Protein AF-A0A5C5YIP4-F1 (afdb_monomer)

Solvent-accessible surface area (backbone atoms only — not comparable to full-atom values): 9185 Å² total; per-residue (Å²): 109,67,55,58,52,19,51,52,48,29,53,49,26,49,49,31,40,57,66,65,59,64,58,68,71,72,54,44,61,70,46,69,78,48,101,65,79,45,62,61,22,69,60,43,25,52,54,48,31,50,53,50,44,53,50,25,54,51,41,35,51,33,19,54,36,33,58,74,62,45,88,58,23,66,59,51,46,52,52,50,51,52,49,53,53,51,50,62,63,49,54,65,60,50,52,74,41,78,83,42,32,75,8,41,55,61,23,47,56,65,49,40,46,43,54,52,53,49,48,68,71,36,49,79,65,44,48,63,52,49,36,51,74,72,56,68,58,71,83,67,73,72,80,83,77,80,74,74,84,83,82,79,82,85,86,86,88,78,89,135

Mean predicted aligned error: 12.21 Å

Foldseek 3Di:
DLLVLLVLLQVLLVVLLVLLPDDVVVVVVVQVVDDDNQPCLVVLLVVLLVVSNVLSVQSNVLSVCSNVVPPCSLVSNLVSVVVLVVVLVVLVVCCVPVNCVVNSVVSCCRSCVSVVVVCVVCVVVCVVVVCVVVVVPVPPDDPPPPPDDPPDDDDDDDDD

pLDDT: mean 73.98, std 13.72, range [46.94, 95.69]

Organism: NCBI:txid2527987

Secondary structure (DSSP, 8-state):
-HHHHHHHHHHHHHHHHHHH-S-HHHHHHHHTTSSS--TTHHHHHHHHHHHHHHHHHHHHHHHHHHHTT-TTHHHHHHHHHHHHHHHHHHGGGGGGSTTTHHHHHHHHHHHTHHHHHHHHHHHHHHHHHHHHHTTTTGGG--------------------

Radius of gyration: 25.97 Å; Cα contacts (8 Å, |Δi|>4): 113; chains: 1; bounding box: 77×33×89 Å

Structure (mmCIF, N/CA/C/O backbone):
data_AF-A0A5C5YIP4-F1
#
_entry.id   AF-A0A5C5YIP4-F1
#
loop_
_atom_site.group_PDB
_atom_site.id
_atom_site.type_symbol
_atom_site.label_atom_id
_atom_site.label_alt_id
_atom_site.label_comp_id
_atom_site.label_asym_id
_atom_site.label_entity_id
_atom_site.label_seq_id
_atom_site.pdbx_PDB_ins_code
_atom_site.Cartn_x
_atom_site.Cartn_y
_atom_site.Cartn_z
_atom_site.occupancy
_atom_site.B_iso_or_equiv
_atom_site.auth_seq_id
_atom_site.auth_comp_id
_atom_site.auth_asym_id
_atom_site.auth_atom_id
_atom_site.pdbx_PDB_model_num
ATOM 1 N N . MET A 1 1 ? -10.112 -2.378 20.088 1.00 71.94 1 MET A N 1
ATOM 2 C CA . MET A 1 1 ? -9.720 -3.055 18.829 1.00 71.94 1 MET A CA 1
ATOM 3 C C . MET A 1 1 ? -9.708 -2.117 17.615 1.00 71.94 1 MET A C 1
ATOM 5 O O . MET A 1 1 ? -8.643 -1.934 17.049 1.00 71.94 1 MET A O 1
ATOM 9 N N . ALA A 1 2 ? -10.817 -1.455 17.246 1.00 75.50 2 ALA A N 1
ATOM 10 C CA . ALA A 1 2 ? -10.880 -0.593 16.046 1.00 75.50 2 ALA A CA 1
ATOM 11 C C . ALA A 1 2 ? -9.838 0.547 16.003 1.00 75.50 2 ALA A C 1
ATOM 13 O O . ALA A 1 2 ? -9.248 0.803 14.959 1.00 75.50 2 ALA A O 1
ATOM 14 N N . ARG A 1 3 ? -9.559 1.189 17.147 1.00 81.44 3 ARG A N 1
ATOM 15 C CA . ARG A 1 3 ? -8.519 2.229 17.254 1.00 81.44 3 ARG A CA 1
ATOM 16 C C . ARG A 1 3 ? -7.107 1.686 17.009 1.00 81.44 3 ARG A C 1
ATOM 18 O O . ARG A 1 3 ? -6.331 2.337 16.328 1.00 81.44 3 ARG A O 1
ATOM 25 N N . CYS A 1 4 ? -6.794 0.487 17.508 1.00 82.06 4 CYS A N 1
ATOM 26 C CA . CYS A 1 4 ? -5.504 -0.164 17.257 1.00 82.06 4 CYS A CA 1
ATOM 27 C C . CYS A 1 4 ? -5.328 -0.450 15.764 1.00 82.06 4 CYS A C 1
ATOM 29 O O . CYS A 1 4 ? -4.293 -0.120 15.205 1.00 82.06 4 CYS A O 1
ATOM 31 N N . ILE A 1 5 ? -6.375 -0.973 15.113 1.00 82.25 5 ILE A N 1
ATOM 32 C CA . ILE A 1 5 ? -6.376 -1.220 13.666 1.00 82.25 5 ILE A CA 1
ATOM 33 C C . ILE A 1 5 ? -6.124 0.089 12.910 1.00 82.25 5 ILE A C 1
ATOM 35 O O . ILE A 1 5 ? -5.220 0.133 12.087 1.00 82.25 5 ILE A O 1
ATOM 39 N N . ALA A 1 6 ? -6.857 1.161 13.232 1.00 84.38 6 ALA A N 1
ATOM 40 C CA . ALA A 1 6 ? -6.678 2.471 12.603 1.00 84.38 6 ALA A CA 1
ATOM 41 C C . ALA A 1 6 ? -5.241 3.005 12.736 1.00 84.38 6 ALA A C 1
ATOM 43 O O . ALA A 1 6 ? -4.680 3.492 11.761 1.00 84.38 6 ALA A O 1
ATOM 44 N N . VAL A 1 7 ? -4.637 2.887 13.923 1.00 88.25 7 VAL A N 1
ATOM 45 C CA . VAL A 1 7 ? -3.251 3.316 14.165 1.00 88.25 7 VAL A CA 1
ATOM 46 C C . VAL A 1 7 ? -2.267 2.479 13.353 1.00 88.25 7 VAL A C 1
ATOM 48 O O . VAL A 1 7 ? -1.395 3.048 12.705 1.00 88.25 7 VAL A O 1
ATOM 51 N N . CYS A 1 8 ? -2.423 1.153 13.333 1.00 86.31 8 CYS A N 1
ATOM 52 C CA . CYS A 1 8 ? -1.584 0.285 12.515 1.00 86.31 8 CYS A CA 1
ATOM 53 C C . CYS A 1 8 ? -1.684 0.683 11.035 1.00 86.31 8 CYS A C 1
ATOM 55 O O . CYS A 1 8 ? -0.659 0.976 10.424 1.00 86.31 8 CYS A O 1
ATOM 57 N N . VAL A 1 9 ? -2.902 0.760 10.479 1.00 86.81 9 VAL A N 1
ATOM 58 C CA . VAL A 1 9 ? -3.120 1.116 9.064 1.00 86.81 9 VAL A CA 1
ATOM 59 C C . VAL A 1 9 ? -2.472 2.463 8.741 1.00 86.81 9 VAL A C 1
ATOM 61 O O . VAL A 1 9 ? -1.776 2.583 7.738 1.00 86.81 9 VAL A O 1
ATOM 64 N N . PHE A 1 10 ? -2.661 3.461 9.608 1.00 90.44 10 PHE A N 1
ATOM 65 C CA . PHE A 1 10 ? -2.090 4.792 9.433 1.00 90.44 10 PHE A CA 1
ATOM 66 C C . PHE A 1 10 ? -0.560 4.763 9.399 1.00 90.44 10 PHE A C 1
ATOM 68 O O . PHE A 1 10 ? 0.040 5.337 8.494 1.00 90.44 10 PHE A O 1
ATOM 75 N N . ILE A 1 11 ? 0.072 4.089 10.367 1.00 90.19 11 ILE A N 1
ATOM 76 C CA . ILE A 1 11 ? 1.535 4.001 10.456 1.00 90.19 11 ILE A CA 1
ATOM 77 C C . ILE A 1 11 ? 2.094 3.337 9.200 1.00 90.19 11 ILE A C 1
ATOM 79 O O . ILE A 1 11 ? 3.041 3.839 8.602 1.00 90.19 11 ILE A O 1
ATOM 83 N N . THR A 1 12 ? 1.496 2.235 8.763 1.00 86.31 12 THR A N 1
ATOM 84 C CA . THR A 1 12 ? 2.030 1.468 7.638 1.00 86.31 12 THR A CA 1
ATOM 85 C C . THR A 1 12 ? 1.785 2.137 6.298 1.00 86.31 12 THR A C 1
ATOM 87 O O . THR A 1 12 ? 2.711 2.195 5.495 1.00 86.31 12 THR A O 1
ATOM 90 N N . ALA A 1 13 ? 0.612 2.736 6.086 1.00 87.31 13 ALA A N 1
ATOM 91 C CA . ALA A 1 13 ? 0.383 3.580 4.918 1.00 87.31 13 ALA A CA 1
ATOM 92 C C . ALA A 1 13 ? 1.327 4.797 4.917 1.00 87.31 13 ALA A C 1
ATOM 94 O O . ALA A 1 13 ? 1.828 5.187 3.866 1.00 87.31 13 ALA A O 1
ATOM 95 N N . GLY A 1 14 ? 1.640 5.357 6.092 1.00 88.19 14 GLY A N 1
ATOM 96 C CA . GLY A 1 14 ? 2.650 6.406 6.247 1.00 88.19 14 GLY A CA 1
ATOM 97 C C . GLY A 1 14 ? 4.053 5.951 5.834 1.00 88.19 14 GLY A C 1
ATOM 98 O O . GLY A 1 14 ? 4.728 6.656 5.088 1.00 88.19 14 GLY A O 1
ATOM 99 N N . PHE A 1 15 ? 4.476 4.752 6.247 1.00 86.88 15 PHE A N 1
ATOM 100 C CA . PHE A 1 15 ? 5.736 4.155 5.793 1.00 86.88 15 PHE A CA 1
ATOM 101 C C . PHE A 1 15 ? 5.739 3.875 4.286 1.00 86.88 15 PHE A C 1
ATOM 103 O O . PHE A 1 15 ? 6.729 4.172 3.624 1.00 86.88 15 PHE A O 1
ATOM 110 N N . GLY A 1 16 ? 4.642 3.354 3.731 1.00 84.62 16 GLY A N 1
ATOM 111 C CA . GLY A 1 16 ? 4.497 3.115 2.293 1.00 84.62 16 GLY A CA 1
ATOM 112 C C . GLY A 1 16 ? 4.582 4.404 1.469 1.00 84.62 16 GLY A C 1
ATOM 113 O O . GLY A 1 16 ? 5.249 4.434 0.429 1.00 84.62 16 GLY A O 1
ATOM 114 N N . LEU A 1 17 ? 3.976 5.485 1.972 1.00 87.12 17 LEU A N 1
ATOM 115 C CA . LEU A 1 17 ? 4.058 6.820 1.387 1.00 87.12 17 LEU A CA 1
ATOM 116 C C . LEU A 1 17 ? 5.492 7.356 1.437 1.00 87.12 17 LEU A C 1
ATOM 118 O O . LEU A 1 17 ? 6.000 7.817 0.421 1.00 87.12 17 LEU A O 1
ATOM 122 N N . PHE A 1 18 ? 6.162 7.245 2.588 1.00 86.06 18 PHE A N 1
ATOM 123 C CA . PHE A 1 18 ? 7.555 7.666 2.741 1.00 86.06 18 PHE A CA 1
ATOM 124 C C . PHE A 1 18 ? 8.502 6.876 1.829 1.00 86.06 18 PHE A C 1
ATOM 126 O O . PHE A 1 18 ? 9.407 7.448 1.233 1.00 86.06 18 PHE A O 1
ATOM 133 N N . TYR A 1 19 ? 8.254 5.576 1.666 1.00 83.19 19 TYR A N 1
ATOM 134 C CA . TYR A 1 19 ? 9.009 4.706 0.768 1.00 83.19 19 TYR A CA 1
ATOM 135 C C . TYR A 1 19 ? 8.847 5.082 -0.714 1.00 83.19 19 TYR A C 1
ATOM 137 O O . TYR A 1 19 ? 9.778 4.892 -1.487 1.00 83.19 19 TYR A O 1
ATOM 145 N N . ASN A 1 20 ? 7.698 5.640 -1.108 1.00 82.00 20 ASN A N 1
ATOM 146 C CA . ASN A 1 20 ? 7.442 6.122 -2.474 1.00 82.00 20 ASN A CA 1
ATOM 147 C C . ASN A 1 20 ? 7.771 7.616 -2.676 1.00 82.00 20 ASN A C 1
ATOM 149 O O . ASN A 1 20 ? 7.683 8.113 -3.796 1.00 82.00 20 ASN A O 1
ATOM 153 N N . LEU A 1 21 ? 8.165 8.326 -1.614 1.00 76.00 21 LEU A N 1
ATOM 154 C CA . LEU A 1 21 ? 8.628 9.714 -1.654 1.00 76.00 21 LEU A CA 1
ATOM 155 C C . LEU A 1 21 ? 10.074 9.962 -2.153 1.00 76.00 21 LEU A C 1
ATOM 157 O O . LEU A 1 21 ? 10.357 11.138 -2.406 1.00 76.00 21 LEU A O 1
ATOM 161 N N . PRO A 1 22 ? 11.010 8.983 -2.255 1.00 66.62 22 PRO A N 1
ATOM 162 C CA . PRO A 1 22 ? 12.385 9.270 -2.650 1.00 66.62 22 PRO A CA 1
ATOM 163 C C . PRO A 1 22 ? 12.447 10.034 -3.973 1.00 66.62 22 PRO A C 1
ATOM 165 O O . PRO A 1 22 ? 11.707 9.703 -4.906 1.00 66.62 22 PRO A O 1
ATOM 168 N N . PRO A 1 23 ? 13.330 11.045 -4.074 1.00 62.62 23 PRO A N 1
ATOM 169 C CA . PRO A 1 23 ? 13.448 11.820 -5.290 1.00 62.62 23 PRO A CA 1
ATOM 170 C C . PRO A 1 23 ? 13.885 10.906 -6.438 1.00 62.62 23 PRO A C 1
ATOM 172 O O . PRO A 1 23 ? 14.692 9.993 -6.230 1.00 62.62 23 PRO A O 1
ATOM 175 N N . PRO A 1 24 ? 13.377 11.149 -7.656 1.00 57.50 24 PRO A N 1
ATOM 176 C CA . PRO A 1 24 ? 13.656 10.304 -8.811 1.00 57.50 24 PRO A CA 1
ATOM 177 C C . PRO A 1 24 ? 15.159 10.120 -9.052 1.00 57.50 24 PRO A C 1
ATOM 179 O O . PRO A 1 24 ? 15.581 9.030 -9.419 1.00 57.50 24 PRO A O 1
ATOM 182 N N . ASP A 1 25 ? 15.976 11.120 -8.720 1.00 58.81 25 ASP A N 1
ATOM 183 C CA . ASP A 1 25 ? 17.439 11.089 -8.839 1.00 58.81 25 ASP A CA 1
ATOM 184 C C . ASP A 1 25 ? 18.108 9.992 -7.988 1.00 58.81 25 ASP A C 1
ATOM 186 O O . ASP A 1 25 ? 19.130 9.433 -8.375 1.00 58.81 25 ASP A O 1
ATOM 190 N N . SER A 1 26 ? 17.509 9.620 -6.851 1.00 61.28 26 SER A N 1
ATOM 191 C CA . SER A 1 26 ? 18.013 8.544 -5.975 1.00 61.28 26 SER A CA 1
ATOM 192 C C . SER A 1 26 ? 17.743 7.144 -6.525 1.00 61.28 26 SER A C 1
ATOM 194 O O . SER A 1 26 ? 18.397 6.186 -6.130 1.00 61.28 26 SER A O 1
ATOM 196 N N . LEU A 1 27 ? 16.752 7.020 -7.406 1.00 58.12 27 LEU A N 1
ATOM 197 C CA . LEU A 1 27 ? 16.389 5.768 -8.070 1.00 58.12 27 LEU A CA 1
ATOM 198 C C . LEU A 1 27 ? 17.057 5.655 -9.437 1.00 58.12 27 LEU A C 1
ATOM 200 O O . LEU A 1 27 ? 17.331 4.551 -9.904 1.00 58.12 27 LEU A O 1
ATOM 204 N N . LEU A 1 28 ? 17.377 6.798 -10.045 1.00 55.75 28 LEU A N 1
ATOM 205 C CA . LEU A 1 28 ? 18.196 6.873 -11.244 1.00 55.75 28 LEU A CA 1
ATOM 206 C C . LEU A 1 28 ? 19.608 6.352 -10.994 1.00 55.75 28 LEU A C 1
ATOM 208 O O . LEU A 1 28 ? 20.085 5.583 -11.811 1.00 55.75 28 LEU A O 1
ATOM 212 N N . SER A 1 29 ? 20.223 6.614 -9.839 1.00 55.09 29 SER A N 1
ATOM 213 C CA . SER A 1 29 ? 21.538 6.036 -9.508 1.00 55.09 29 SER A CA 1
ATOM 214 C C . SER A 1 29 ? 21.529 4.506 -9.340 1.00 55.09 29 SER A C 1
ATOM 216 O O . SER A 1 29 ? 22.549 3.856 -9.562 1.00 55.09 29 SER A O 1
ATOM 218 N N . VAL A 1 30 ? 20.379 3.912 -8.993 1.00 55.72 30 VAL A N 1
ATOM 219 C CA . VAL A 1 30 ? 20.182 2.448 -8.947 1.00 55.72 30 VAL A CA 1
ATOM 220 C C . VAL A 1 30 ? 20.037 1.863 -10.360 1.00 55.72 30 VAL A C 1
ATOM 222 O O . VAL A 1 30 ? 20.420 0.718 -10.588 1.00 55.72 30 VAL A O 1
ATOM 225 N N . SER A 1 31 ? 19.525 2.650 -11.312 1.00 52.28 31 SER A N 1
ATOM 226 C CA . SER A 1 31 ? 19.379 2.277 -12.729 1.00 52.28 31 SER A CA 1
ATOM 227 C C . SER A 1 31 ? 20.662 2.529 -13.541 1.00 52.28 31 SER A C 1
ATOM 229 O O . SER A 1 31 ? 21.053 1.701 -14.359 1.00 52.28 31 SER A O 1
ATOM 231 N N . GLU A 1 32 ? 21.385 3.617 -13.251 1.00 51.44 32 GLU A N 1
ATOM 232 C CA . GLU A 1 32 ? 22.606 4.058 -13.950 1.00 51.44 32 GLU A CA 1
ATOM 233 C C . GLU A 1 32 ? 23.822 3.137 -13.735 1.00 51.44 32 GLU A C 1
ATOM 235 O O . GLU A 1 32 ? 24.823 3.254 -14.440 1.00 51.44 32 GLU A O 1
ATOM 240 N 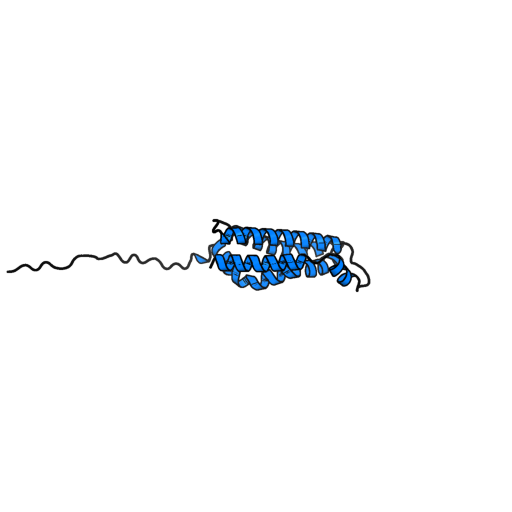N . GLY A 1 33 ? 23.745 2.182 -12.803 1.00 49.41 33 GLY A N 1
ATOM 241 C CA . GLY A 1 33 ? 24.761 1.139 -12.626 1.00 49.41 33 GLY A CA 1
ATOM 242 C C . GLY A 1 33 ? 24.686 -0.014 -13.640 1.00 49.41 33 GLY A C 1
ATOM 243 O O . GLY A 1 33 ? 25.556 -0.886 -13.616 1.00 49.41 33 GLY A O 1
ATOM 244 N N . GLY A 1 34 ? 23.663 -0.058 -14.507 1.00 52.25 34 GLY A N 1
ATOM 245 C CA . GLY A 1 34 ? 23.447 -1.118 -15.500 1.00 52.25 34 GLY A CA 1
ATOM 246 C C . GLY A 1 34 ? 23.508 -0.613 -16.954 1.00 52.25 34 GLY A C 1
ATOM 247 O O . GLY A 1 34 ? 23.155 0.533 -17.211 1.00 52.25 34 GLY A O 1
ATOM 248 N N . PRO A 1 35 ? 23.917 -1.435 -17.945 1.00 47.03 35 PRO A N 1
ATOM 249 C CA . PRO A 1 35 ? 24.303 -0.936 -19.273 1.00 47.03 35 PRO A CA 1
ATOM 250 C C . PRO A 1 35 ? 23.180 -0.344 -20.145 1.00 47.03 35 PRO A C 1
ATOM 252 O O . PRO A 1 35 ? 23.486 0.200 -21.202 1.00 47.03 35 PRO A O 1
ATOM 255 N N . ILE A 1 36 ? 21.900 -0.486 -19.787 1.00 55.88 36 ILE A N 1
ATOM 256 C CA . ILE A 1 36 ? 20.754 -0.059 -20.606 1.00 55.88 36 ILE A CA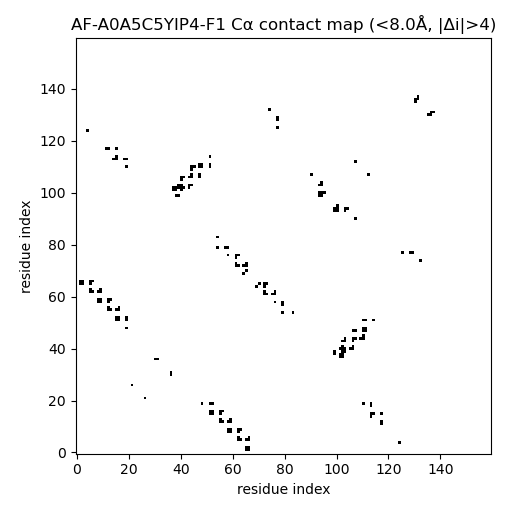 1
ATOM 257 C C . ILE A 1 36 ? 19.576 0.230 -19.662 1.00 55.88 36 ILE A C 1
ATOM 259 O O . ILE A 1 36 ? 19.027 -0.709 -19.087 1.00 55.88 36 ILE A O 1
ATOM 263 N N . ASP A 1 37 ? 19.165 1.495 -19.513 1.00 60.03 37 ASP A N 1
ATOM 264 C CA . ASP A 1 37 ? 17.866 1.846 -18.913 1.00 60.03 37 ASP A CA 1
ATOM 265 C C . ASP A 1 37 ? 16.770 1.118 -19.725 1.00 60.03 37 ASP A C 1
ATOM 267 O O . ASP A 1 37 ? 16.622 1.404 -20.921 1.00 60.03 37 ASP A O 1
ATOM 271 N N . PRO A 1 38 ? 16.009 0.168 -19.146 1.00 66.19 38 PRO A N 1
ATOM 272 C CA . PRO A 1 38 ? 15.033 -0.577 -19.920 1.00 66.19 38 PRO A CA 1
ATOM 273 C C . PRO A 1 38 ? 13.957 0.376 -20.461 1.00 66.19 38 PRO A C 1
ATOM 275 O O . PRO A 1 38 ? 13.487 1.265 -19.733 1.00 66.19 38 PRO A O 1
ATOM 278 N N . PRO A 1 39 ? 13.523 0.207 -21.723 1.00 68.06 39 PRO A N 1
ATOM 279 C CA . PRO A 1 39 ? 12.489 1.052 -22.299 1.00 68.06 39 PRO A CA 1
ATOM 280 C C . PRO A 1 39 ? 11.235 1.017 -21.412 1.00 68.06 39 PRO A C 1
ATOM 282 O O . PRO A 1 39 ? 10.835 -0.028 -20.900 1.00 68.06 39 PRO A O 1
ATOM 285 N N . TYR A 1 40 ? 10.625 2.187 -21.207 1.00 73.12 40 TYR A N 1
ATOM 286 C CA . TYR A 1 40 ? 9.427 2.394 -20.377 1.00 73.12 40 TYR A CA 1
ATOM 287 C C . TYR A 1 40 ? 9.584 2.194 -18.859 1.00 73.12 40 TYR A C 1
ATOM 289 O O . TYR A 1 40 ? 8.597 2.384 -18.147 1.00 73.12 40 TYR A O 1
ATOM 297 N N . PHE A 1 41 ? 10.783 1.910 -18.331 1.00 79.19 41 PHE A N 1
ATOM 298 C CA . PHE A 1 41 ? 11.006 1.745 -16.885 1.00 79.19 41 PHE A CA 1
ATOM 299 C C . PHE A 1 41 ? 10.504 2.942 -16.066 1.00 79.19 41 PHE A C 1
ATOM 301 O O . PHE A 1 41 ? 9.684 2.774 -15.167 1.00 79.19 41 PHE A O 1
ATOM 308 N N . ARG A 1 42 ? 10.928 4.166 -16.415 1.00 77.38 42 ARG A N 1
ATOM 309 C CA . ARG A 1 42 ? 10.543 5.386 -15.678 1.00 77.38 42 ARG A CA 1
ATOM 310 C C . ARG A 1 42 ? 9.033 5.602 -15.684 1.00 77.38 42 ARG A C 1
ATOM 312 O O . ARG A 1 42 ? 8.447 5.903 -14.651 1.00 77.38 42 ARG A O 1
ATOM 319 N N . PHE A 1 43 ? 8.402 5.426 -16.844 1.00 81.56 43 PHE A N 1
ATOM 320 C CA . PHE A 1 43 ? 6.956 5.578 -16.977 1.00 81.56 43 PHE A CA 1
ATOM 321 C C . PHE A 1 43 ? 6.205 4.546 -16.128 1.00 81.56 43 PHE A C 1
ATOM 323 O O . PHE A 1 43 ? 5.316 4.919 -15.366 1.00 81.56 43 PHE A O 1
ATOM 330 N N . ALA A 1 44 ? 6.596 3.270 -16.210 1.00 82.62 44 ALA A N 1
ATOM 331 C CA . ALA A 1 44 ? 6.007 2.202 -15.409 1.00 82.62 44 ALA A CA 1
ATOM 332 C C . ALA A 1 44 ? 6.200 2.455 -13.907 1.00 82.62 44 ALA A C 1
ATOM 334 O O . ALA A 1 44 ? 5.243 2.337 -13.147 1.00 82.62 44 ALA A O 1
ATOM 335 N N . TYR A 1 45 ? 7.399 2.875 -13.494 1.00 83.50 45 TYR A N 1
ATOM 336 C CA . TYR A 1 45 ? 7.702 3.224 -12.110 1.00 83.50 45 TYR A CA 1
ATOM 337 C C . TYR A 1 45 ? 6.797 4.349 -11.596 1.00 83.50 45 TYR A C 1
ATOM 339 O O . TYR A 1 45 ? 6.116 4.162 -10.592 1.00 83.50 45 TYR A O 1
ATOM 347 N N . PHE A 1 46 ? 6.728 5.490 -12.292 1.00 83.12 46 PHE A N 1
ATOM 348 C CA . PHE A 1 46 ? 5.903 6.619 -11.850 1.00 83.12 46 PHE A CA 1
ATOM 349 C C . PHE A 1 46 ? 4.414 6.292 -11.843 1.00 83.12 46 PHE A C 1
ATOM 351 O O . PHE A 1 46 ? 3.704 6.722 -10.937 1.00 83.12 46 PHE A O 1
ATOM 358 N N . LEU A 1 47 ? 3.938 5.524 -12.825 1.00 86.25 47 LEU A N 1
ATOM 359 C CA . LEU A 1 47 ? 2.544 5.100 -12.876 1.00 86.25 47 LEU A CA 1
ATOM 360 C C . LEU A 1 47 ? 2.199 4.208 -11.677 1.00 86.25 47 LEU A C 1
ATOM 362 O O . LEU A 1 47 ? 1.203 4.451 -10.999 1.00 86.25 47 LEU A O 1
ATOM 366 N N . MET A 1 48 ? 3.038 3.210 -11.388 1.00 87.69 48 MET A N 1
ATOM 367 C CA . MET A 1 48 ? 2.855 2.321 -10.240 1.00 87.69 48 MET A CA 1
ATOM 368 C C . MET A 1 48 ? 2.958 3.084 -8.921 1.00 87.69 48 MET A C 1
ATOM 370 O O . MET A 1 48 ? 2.059 2.986 -8.093 1.00 87.69 48 MET A O 1
ATOM 374 N N . ALA A 1 49 ? 4.000 3.901 -8.750 1.00 86.12 49 ALA A N 1
ATOM 375 C CA . ALA A 1 49 ? 4.194 4.718 -7.557 1.00 86.12 49 ALA A CA 1
ATOM 376 C C . ALA A 1 49 ? 3.004 5.661 -7.320 1.00 86.12 49 ALA A C 1
ATOM 378 O O . ALA A 1 49 ? 2.516 5.753 -6.197 1.00 86.12 49 ALA A O 1
ATOM 379 N N . ALA A 1 50 ? 2.471 6.305 -8.366 1.00 88.81 50 ALA A N 1
ATOM 380 C CA . ALA A 1 50 ? 1.289 7.161 -8.256 1.00 88.81 50 ALA A CA 1
ATOM 381 C C . ALA A 1 50 ? 0.058 6.384 -7.763 1.00 88.81 50 ALA A C 1
ATOM 383 O O . ALA A 1 50 ? -0.643 6.855 -6.867 1.00 88.81 50 ALA A O 1
ATOM 384 N N . ILE A 1 51 ? -0.175 5.178 -8.290 1.00 90.62 51 ILE A N 1
ATOM 385 C CA . ILE A 1 51 ? -1.269 4.304 -7.842 1.00 90.62 51 ILE A CA 1
ATOM 386 C C . ILE A 1 51 ? -1.081 3.914 -6.367 1.00 90.62 51 ILE A C 1
ATOM 388 O O . ILE A 1 51 ? -2.017 4.052 -5.576 1.00 90.62 51 ILE A O 1
ATOM 392 N N . CYS A 1 52 ? 0.126 3.499 -5.969 1.00 89.62 52 CYS A N 1
ATOM 393 C CA . CYS A 1 52 ? 0.456 3.176 -4.579 1.00 89.62 52 CYS A CA 1
ATOM 394 C C . CYS A 1 52 ? 0.204 4.371 -3.648 1.00 89.62 52 CYS A C 1
ATOM 396 O O . CYS A 1 52 ? -0.450 4.235 -2.617 1.00 89.62 52 CYS A O 1
ATOM 398 N N . VAL A 1 53 ? 0.664 5.564 -4.037 1.00 90.06 53 VAL A N 1
ATOM 399 C CA . VAL A 1 53 ? 0.453 6.813 -3.292 1.00 90.06 53 VAL A CA 1
ATOM 400 C C . VAL A 1 53 ? -1.037 7.119 -3.135 1.00 90.06 53 VAL A C 1
ATOM 402 O O . VAL A 1 53 ? -1.468 7.480 -2.039 1.00 90.06 53 VAL A O 1
ATOM 405 N N . CYS A 1 54 ? -1.851 6.926 -4.179 1.00 93.12 54 CYS A N 1
ATOM 406 C CA . CYS A 1 54 ? -3.303 7.071 -4.078 1.00 93.12 54 CYS A CA 1
ATOM 407 C C . CYS A 1 54 ? -3.903 6.119 -3.034 1.00 93.12 54 CYS A C 1
ATOM 409 O O . CYS A 1 54 ? -4.728 6.554 -2.224 1.00 93.12 54 CYS A O 1
ATOM 411 N N . PHE A 1 55 ? -3.476 4.853 -3.009 1.00 92.38 55 PHE A N 1
ATOM 412 C CA . PHE A 1 55 ? -3.941 3.897 -2.006 1.00 92.38 55 PHE A CA 1
ATOM 413 C C . PHE A 1 55 ? -3.509 4.280 -0.589 1.00 92.38 55 PHE A C 1
ATOM 415 O O . PHE A 1 55 ? -4.357 4.322 0.303 1.00 92.38 55 PHE A O 1
ATOM 422 N N . TYR A 1 56 ? -2.249 4.666 -0.374 1.00 90.44 56 TYR A N 1
ATOM 423 C CA . TYR A 1 56 ? -1.779 5.102 0.945 1.00 90.44 56 TYR A CA 1
ATOM 424 C C . TYR A 1 56 ? -2.534 6.331 1.450 1.00 90.44 56 TYR A C 1
ATOM 426 O O . TYR A 1 56 ? -2.973 6.352 2.599 1.00 90.44 56 TYR A O 1
ATOM 434 N N . CYS A 1 57 ? -2.759 7.332 0.597 1.00 93.88 57 CYS A N 1
ATOM 435 C CA . CYS A 1 57 ? -3.551 8.510 0.946 1.00 93.88 57 CYS A CA 1
ATOM 436 C C . CYS A 1 57 ? -4.991 8.133 1.323 1.00 93.88 57 CYS A C 1
ATOM 438 O O . CYS A 1 57 ? -5.519 8.622 2.327 1.00 93.88 57 CYS A O 1
ATOM 440 N N . ALA A 1 58 ? -5.617 7.230 0.563 1.00 93.62 58 ALA A N 1
ATOM 441 C CA . ALA A 1 58 ? -6.956 6.735 0.864 1.00 93.62 58 ALA A CA 1
ATOM 442 C C . ALA A 1 58 ? -6.992 5.965 2.197 1.00 93.62 58 ALA A C 1
ATOM 444 O O . ALA A 1 58 ? -7.897 6.181 3.004 1.00 93.62 58 ALA A O 1
ATOM 445 N N . LEU A 1 59 ? -5.995 5.121 2.471 1.00 91.44 59 LEU A N 1
ATOM 446 C CA . LEU A 1 59 ? -5.870 4.382 3.727 1.00 91.44 59 LEU A CA 1
ATOM 447 C C . LEU A 1 59 ? -5.637 5.304 4.922 1.00 91.44 59 LEU A C 1
ATOM 449 O O . LEU A 1 59 ? -6.295 5.134 5.947 1.00 91.44 59 LEU A O 1
ATOM 453 N N . ILE A 1 60 ? -4.764 6.304 4.797 1.00 93.50 60 ILE A N 1
ATOM 454 C CA . ILE A 1 60 ? -4.535 7.328 5.823 1.00 93.50 60 ILE A CA 1
ATOM 455 C C . ILE A 1 60 ? -5.847 8.055 6.124 1.00 93.50 60 ILE A C 1
ATOM 457 O O . ILE A 1 60 ? -6.266 8.119 7.283 1.00 93.50 60 ILE A O 1
ATOM 461 N N . TYR A 1 61 ? -6.546 8.532 5.089 1.00 95.69 61 TYR A N 1
ATOM 462 C CA . TYR A 1 61 ? -7.826 9.218 5.243 1.00 95.69 61 TYR A CA 1
ATOM 463 C C . TYR A 1 61 ? -8.854 8.335 5.960 1.00 95.69 61 TYR A C 1
ATOM 465 O O . TYR A 1 61 ? -9.384 8.718 7.006 1.00 95.69 61 TYR A O 1
ATOM 473 N N . GLN A 1 62 ? -9.076 7.111 5.478 1.00 93.25 62 GLN A N 1
ATOM 474 C CA . GLN A 1 62 ? -10.046 6.199 6.085 1.00 93.25 62 GLN A CA 1
ATOM 475 C C . GLN A 1 62 ? -9.645 5.754 7.497 1.00 93.25 62 GLN A C 1
ATOM 477 O O . GLN A 1 62 ? -10.517 5.543 8.340 1.00 93.25 62 GLN A O 1
ATOM 482 N N . SER A 1 63 ? -8.349 5.680 7.806 1.00 89.62 63 SER A N 1
ATOM 483 C CA . SER A 1 63 ? -7.858 5.412 9.163 1.00 89.62 63 SER A CA 1
ATOM 484 C C . SER A 1 63 ? -8.234 6.535 10.123 1.00 89.62 63 SER A C 1
ATOM 486 O O . SER A 1 63 ? -8.702 6.264 11.230 1.00 89.62 63 SER A O 1
ATOM 488 N N . THR A 1 64 ? -8.124 7.799 9.698 1.00 93.31 64 THR A N 1
ATOM 489 C CA . THR A 1 64 ? -8.591 8.929 10.518 1.00 93.31 64 THR A CA 1
ATOM 490 C C . THR A 1 64 ? -10.108 8.907 10.713 1.00 93.31 64 THR A C 1
ATOM 492 O O . THR A 1 64 ? -10.589 9.175 11.816 1.00 93.31 64 THR A O 1
ATOM 495 N N . CYS A 1 65 ? -10.874 8.517 9.688 1.00 91.06 65 CYS A N 1
ATOM 496 C CA . CYS A 1 65 ? -12.321 8.323 9.797 1.00 91.06 65 CYS A CA 1
ATOM 497 C C . CYS A 1 65 ? -12.671 7.185 10.768 1.00 91.06 65 CYS A C 1
ATOM 499 O O . CYS A 1 65 ? -13.570 7.337 11.597 1.00 91.06 65 CYS A O 1
ATOM 501 N N . LEU A 1 66 ? -11.938 6.069 10.722 1.00 87.81 66 LEU A N 1
ATOM 502 C CA . LEU A 1 66 ? -12.126 4.946 11.638 1.00 87.81 66 LEU A CA 1
ATOM 503 C C . LEU A 1 66 ? -11.794 5.341 13.083 1.00 87.81 66 LEU A C 1
ATOM 505 O O . LEU A 1 66 ? -12.523 4.963 13.999 1.00 87.81 66 LEU A O 1
ATOM 509 N N . TRP A 1 67 ? -10.749 6.146 13.296 1.00 89.50 67 TRP A N 1
ATOM 510 C CA . TRP A 1 67 ? -10.420 6.693 14.616 1.00 89.50 67 TRP A CA 1
ATOM 511 C C . TRP A 1 67 ? -11.567 7.556 15.157 1.00 89.50 67 TRP A C 1
ATOM 513 O O . TRP A 1 67 ? -11.990 7.377 16.300 1.00 89.50 67 TRP A O 1
ATOM 523 N N . LYS A 1 68 ? -12.125 8.436 14.318 1.00 91.06 68 LYS A N 1
ATOM 524 C CA . LYS A 1 68 ? -13.275 9.293 14.656 1.00 91.06 68 LYS A CA 1
ATOM 525 C C . LYS A 1 68 ? -14.595 8.523 14.825 1.00 91.06 68 LYS A C 1
ATOM 527 O O . LYS A 1 68 ? -15.585 9.123 15.226 1.00 91.06 68 LYS A O 1
ATOM 532 N N . GLY A 1 69 ? -14.616 7.215 14.558 1.00 86.06 69 GLY A N 1
ATOM 533 C CA . GLY A 1 69 ? -15.784 6.357 14.759 1.00 86.06 69 GLY A CA 1
ATOM 534 C C . GLY A 1 69 ? -16.818 6.419 13.635 1.00 86.06 69 GLY A C 1
ATOM 535 O O . GLY A 1 69 ? -17.967 6.046 13.860 1.00 86.06 69 GLY A O 1
ATOM 536 N N . PHE A 1 70 ? -16.446 6.869 12.430 1.00 87.44 70 PHE A N 1
ATOM 537 C CA . PHE A 1 70 ? -17.393 6.942 11.317 1.00 87.44 70 PHE A CA 1
ATOM 538 C C . PHE A 1 70 ? -17.904 5.547 10.913 1.00 87.44 70 PHE A C 1
ATOM 540 O O . PHE A 1 70 ? -17.097 4.647 10.629 1.00 87.44 70 PHE A O 1
ATOM 547 N N . PRO A 1 71 ? -19.234 5.352 10.829 1.00 79.12 71 PRO A N 1
ATOM 548 C CA . PRO A 1 71 ? -19.801 4.088 10.388 1.00 79.12 71 PRO A CA 1
ATOM 549 C C . PRO A 1 71 ? -19.427 3.851 8.920 1.00 79.12 71 PRO A C 1
ATOM 551 O O . PRO A 1 71 ? -19.660 4.688 8.056 1.00 79.12 71 PRO A O 1
ATOM 554 N N . GLY A 1 72 ? -18.820 2.700 8.632 1.00 82.00 72 GLY A N 1
ATOM 555 C CA . GLY A 1 72 ? -18.416 2.323 7.272 1.00 82.00 72 GLY A CA 1
ATOM 556 C C . GLY A 1 72 ? -16.941 2.550 6.934 1.00 82.00 72 GLY A C 1
ATOM 557 O O . GLY A 1 72 ? -16.482 1.968 5.954 1.00 82.00 72 GLY A O 1
ATOM 558 N N . ALA A 1 73 ? -16.169 3.259 7.766 1.00 84.69 73 ALA A N 1
ATOM 559 C CA . ALA A 1 73 ? -14.727 3.428 7.547 1.00 84.69 73 ALA A CA 1
ATOM 560 C C . ALA A 1 73 ? -13.993 2.075 7.477 1.00 84.69 73 ALA A C 1
ATOM 562 O O . ALA A 1 73 ? -13.204 1.841 6.570 1.00 84.69 73 ALA A O 1
ATOM 563 N N . ALA A 1 74 ? -14.338 1.126 8.356 1.00 83.00 74 ALA A N 1
ATOM 564 C CA . ALA A 1 74 ? -13.776 -0.227 8.317 1.00 83.00 74 ALA A CA 1
ATOM 565 C C . ALA A 1 74 ? -14.063 -0.948 6.985 1.00 83.00 74 ALA A C 1
ATOM 567 O O . ALA A 1 74 ? -13.173 -1.575 6.422 1.00 83.00 74 ALA A O 1
ATOM 568 N N . ARG A 1 75 ? -15.283 -0.806 6.442 1.00 83.19 75 ARG A N 1
ATOM 569 C CA . ARG A 1 75 ? -15.653 -1.383 5.137 1.00 83.19 75 ARG A CA 1
ATOM 570 C C . ARG A 1 75 ? -14.898 -0.712 3.988 1.00 83.19 75 ARG A C 1
ATOM 572 O O . ARG A 1 75 ? -14.492 -1.398 3.056 1.00 83.19 75 ARG A O 1
ATOM 579 N N . ALA A 1 76 ? -14.705 0.605 4.048 1.00 87.38 76 ALA A N 1
ATOM 580 C CA . ALA A 1 76 ? -13.925 1.341 3.057 1.00 87.38 76 ALA A CA 1
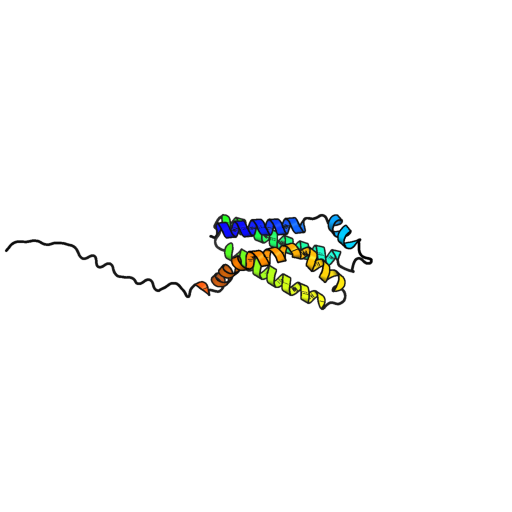ATOM 581 C C . ALA A 1 76 ? -12.455 0.895 3.057 1.00 87.38 76 ALA A C 1
ATOM 583 O O . ALA A 1 76 ? -11.916 0.607 1.994 1.00 87.38 76 ALA A O 1
ATOM 584 N N . ILE A 1 77 ? -11.852 0.744 4.240 1.00 87.12 77 ILE A N 1
ATOM 585 C CA . ILE A 1 77 ? -10.498 0.203 4.413 1.00 87.12 77 ILE A CA 1
ATOM 586 C C . ILE A 1 77 ? -10.396 -1.189 3.773 1.00 87.12 77 ILE A C 1
ATOM 588 O O . ILE A 1 77 ? -9.522 -1.409 2.942 1.00 87.12 77 ILE A O 1
ATOM 592 N N . THR A 1 78 ? -11.328 -2.105 4.064 1.00 84.56 78 THR A N 1
ATOM 593 C CA . THR A 1 78 ? -11.347 -3.441 3.439 1.00 84.56 78 THR A CA 1
ATOM 594 C C . THR A 1 78 ? -11.434 -3.374 1.913 1.00 84.56 78 THR A C 1
ATOM 596 O O . THR A 1 78 ? -10.721 -4.106 1.235 1.00 84.56 78 THR A O 1
ATOM 599 N N . ARG A 1 79 ? -12.271 -2.492 1.349 1.00 86.81 79 ARG A N 1
ATOM 600 C CA . ARG A 1 79 ? -12.376 -2.319 -0.112 1.00 86.81 79 ARG A CA 1
ATOM 601 C C . ARG A 1 79 ? -11.074 -1.819 -0.732 1.00 86.81 79 ARG A C 1
ATOM 603 O O . ARG A 1 7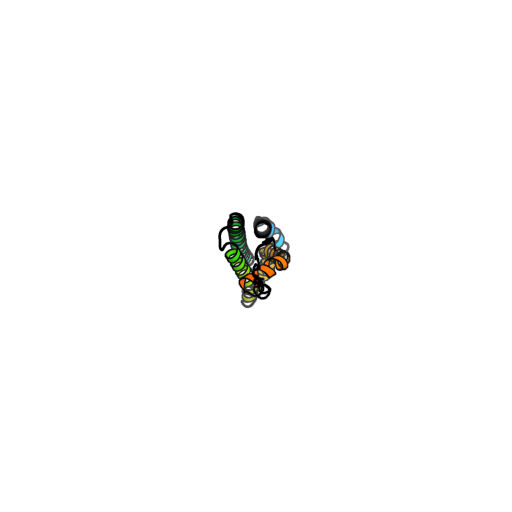9 ? -10.720 -2.288 -1.808 1.00 86.81 79 ARG A O 1
ATOM 610 N N . ILE A 1 80 ? -10.373 -0.905 -0.060 1.00 90.69 80 ILE A N 1
ATOM 611 C CA . ILE A 1 80 ? -9.070 -0.412 -0.520 1.00 90.69 80 ILE A CA 1
ATOM 612 C C . ILE A 1 80 ? -8.050 -1.553 -0.523 1.00 90.69 80 ILE A C 1
ATOM 614 O O . ILE A 1 80 ? -7.395 -1.749 -1.537 1.00 90.69 80 ILE A O 1
ATOM 618 N N . PHE A 1 81 ? -7.999 -2.382 0.525 1.00 85.62 81 PHE A N 1
ATOM 619 C CA . PHE A 1 81 ? -7.114 -3.555 0.534 1.00 85.62 81 PHE A CA 1
ATOM 620 C C . PHE A 1 81 ? -7.418 -4.550 -0.577 1.00 85.62 81 PHE A C 1
ATOM 622 O O . PHE A 1 81 ? -6.506 -5.034 -1.237 1.00 85.62 81 PHE A O 1
ATOM 629 N N . VAL A 1 82 ? -8.695 -4.845 -0.823 1.00 85.62 82 VAL A N 1
ATOM 630 C CA . VAL A 1 82 ? -9.082 -5.722 -1.937 1.00 85.62 82 VAL A CA 1
ATOM 631 C C . VAL A 1 82 ? -8.644 -5.122 -3.277 1.00 85.62 82 VAL A C 1
ATOM 633 O O . VAL A 1 82 ? -8.159 -5.853 -4.138 1.00 85.62 82 VAL A O 1
ATOM 636 N N . ALA A 1 83 ? -8.761 -3.802 -3.449 1.00 89.25 83 ALA A N 1
ATOM 637 C CA . ALA A 1 83 ? -8.276 -3.115 -4.641 1.00 89.25 83 ALA A CA 1
ATOM 638 C C . ALA A 1 83 ? -6.742 -3.161 -4.767 1.00 89.25 83 ALA A C 1
ATOM 640 O O . ALA A 1 83 ? -6.251 -3.397 -5.867 1.00 89.25 83 ALA A O 1
ATOM 641 N N . GLU A 1 84 ? -5.991 -3.011 -3.673 1.00 87.12 84 GLU A N 1
ATOM 642 C CA . GLU A 1 84 ? -4.529 -3.173 -3.656 1.00 87.12 84 GLU A CA 1
ATOM 643 C C . GLU A 1 84 ? -4.112 -4.600 -4.047 1.00 87.12 84 GLU A C 1
ATOM 645 O O . GLU A 1 84 ? -3.203 -4.772 -4.859 1.00 87.12 84 GLU A O 1
ATOM 650 N N . VAL A 1 85 ? -4.805 -5.627 -3.532 1.00 85.19 85 VAL A N 1
ATOM 651 C CA . VAL A 1 85 ? -4.568 -7.033 -3.912 1.00 85.19 85 VAL A CA 1
ATOM 652 C C . VAL A 1 85 ? -4.826 -7.217 -5.403 1.00 85.19 85 VAL A C 1
ATOM 654 O O . VAL A 1 85 ? -3.988 -7.762 -6.117 1.00 85.19 85 VAL A O 1
ATOM 657 N N . ALA A 1 86 ? -5.983 -6.753 -5.884 1.00 87.88 86 ALA A N 1
ATOM 658 C CA . ALA A 1 86 ? -6.353 -6.864 -7.290 1.00 87.88 86 ALA A CA 1
ATOM 659 C C . ALA A 1 86 ? -5.336 -6.151 -8.191 1.00 87.88 86 ALA A C 1
ATOM 661 O O . ALA A 1 86 ? -4.905 -6.718 -9.191 1.00 87.88 86 ALA A O 1
ATOM 662 N N . TYR A 1 87 ? -4.895 -4.951 -7.807 1.00 88.50 87 TYR A N 1
ATOM 663 C CA . TYR A 1 87 ? -3.829 -4.219 -8.485 1.00 88.50 87 TYR A CA 1
ATOM 664 C C . TYR A 1 87 ? -2.539 -5.043 -8.556 1.00 88.50 87 TYR A C 1
ATOM 666 O O . TYR A 1 87 ? -1.983 -5.192 -9.641 1.00 88.50 87 TYR A O 1
ATOM 674 N N . PHE A 1 88 ? -2.116 -5.665 -7.453 1.00 83.81 88 PHE A N 1
ATOM 675 C CA . PHE A 1 88 ? -0.917 -6.504 -7.434 1.00 83.81 88 PHE A CA 1
ATOM 676 C C . PHE A 1 88 ? -1.006 -7.685 -8.416 1.00 83.81 88 PHE A C 1
ATOM 678 O O . PHE A 1 88 ? -0.024 -8.001 -9.083 1.00 83.81 88 PHE A O 1
ATOM 685 N N . PHE A 1 89 ? -2.186 -8.295 -8.572 1.00 85.00 89 PHE A N 1
ATOM 686 C CA . PHE A 1 89 ? -2.427 -9.351 -9.567 1.00 85.00 89 PHE A CA 1
ATOM 687 C C . PHE A 1 89 ? -2.550 -8.841 -11.011 1.00 85.00 89 PHE A C 1
ATOM 689 O O . PHE A 1 89 ? -2.285 -9.596 -11.948 1.00 85.00 89 PHE A O 1
ATOM 696 N N . LEU A 1 90 ? -2.925 -7.576 -11.217 1.00 86.88 90 LEU A N 1
ATOM 697 C CA . LEU A 1 90 ? -2.987 -6.965 -12.547 1.00 86.88 90 LEU A CA 1
ATOM 698 C C . LEU A 1 90 ? -1.597 -6.619 -13.097 1.00 86.88 90 LEU A C 1
ATOM 700 O O . LEU A 1 90 ? -1.418 -6.623 -14.312 1.00 86.88 90 LEU A O 1
ATOM 704 N N . ILE A 1 91 ? -0.598 -6.366 -12.243 1.00 83.62 91 ILE A N 1
ATOM 705 C CA . ILE A 1 91 ? 0.758 -6.021 -12.703 1.00 83.62 91 ILE A CA 1
ATOM 706 C C . ILE A 1 91 ? 1.397 -7.142 -13.548 1.00 83.62 91 ILE A C 1
ATOM 708 O O . ILE A 1 91 ? 1.868 -6.842 -14.645 1.00 83.62 91 ILE A O 1
ATOM 712 N N . PRO A 1 92 ? 1.370 -8.429 -13.146 1.00 80.44 92 PRO A N 1
ATOM 713 C CA . PRO A 1 92 ? 1.858 -9.524 -13.985 1.00 80.44 92 PRO A CA 1
ATOM 714 C C . PRO A 1 92 ? 1.163 -9.639 -15.347 1.00 80.44 92 PRO A C 1
ATOM 716 O O . PRO A 1 92 ? 1.776 -10.113 -16.298 1.00 80.44 92 PRO A O 1
ATOM 719 N N . MET A 1 93 ? -0.085 -9.175 -15.495 1.00 81.19 93 MET A N 1
ATOM 720 C CA . MET A 1 93 ? -0.761 -9.180 -16.802 1.00 81.19 93 MET A CA 1
ATOM 721 C C . MET A 1 93 ? -0.075 -8.241 -17.803 1.00 81.19 93 MET A C 1
ATOM 723 O O . MET A 1 93 ? -0.091 -8.506 -19.004 1.00 81.19 93 MET A O 1
ATOM 727 N N . LEU A 1 94 ? 0.607 -7.190 -17.329 1.00 76.19 94 LEU A N 1
ATOM 728 C CA . LEU A 1 94 ? 1.416 -6.311 -18.179 1.00 76.19 94 LEU A CA 1
ATOM 729 C C . LEU A 1 94 ? 2.666 -7.010 -18.741 1.00 76.19 94 LEU A C 1
ATOM 731 O O . LEU A 1 94 ? 3.209 -6.541 -19.738 1.00 76.19 94 LEU A O 1
ATOM 735 N N . TRP A 1 95 ? 3.097 -8.152 -18.187 1.00 76.31 95 TRP A N 1
ATOM 736 C CA . TRP A 1 95 ? 4.187 -8.952 -18.769 1.00 76.31 95 TRP A CA 1
ATOM 737 C C . TRP A 1 95 ? 3.807 -9.659 -20.069 1.00 76.31 95 TRP A C 1
ATOM 739 O O . TRP A 1 95 ? 4.695 -10.039 -20.831 1.00 76.31 95 TRP A O 1
ATOM 749 N N . ILE A 1 96 ? 2.510 -9.803 -20.356 1.00 78.19 96 ILE A N 1
ATOM 750 C CA . ILE A 1 96 ? 2.032 -10.375 -21.622 1.00 78.19 96 ILE A CA 1
ATOM 751 C C . ILE A 1 96 ? 2.362 -9.434 -22.791 1.00 78.19 96 ILE A C 1
ATOM 753 O O . ILE A 1 96 ? 2.486 -9.880 -23.929 1.00 78.19 96 ILE A O 1
ATOM 757 N N . VAL A 1 97 ? 2.551 -8.136 -22.524 1.00 78.62 97 VAL A N 1
ATOM 758 C CA . VAL A 1 97 ? 2.894 -7.147 -23.544 1.00 78.62 97 VAL A CA 1
ATOM 759 C C . VAL A 1 97 ? 4.424 -7.080 -23.694 1.00 78.62 97 VAL A C 1
ATOM 761 O O . VAL A 1 97 ? 5.108 -6.502 -22.844 1.00 78.62 97 VAL A O 1
ATOM 764 N N . PRO A 1 98 ? 4.997 -7.620 -24.788 1.00 71.06 98 PRO A N 1
AT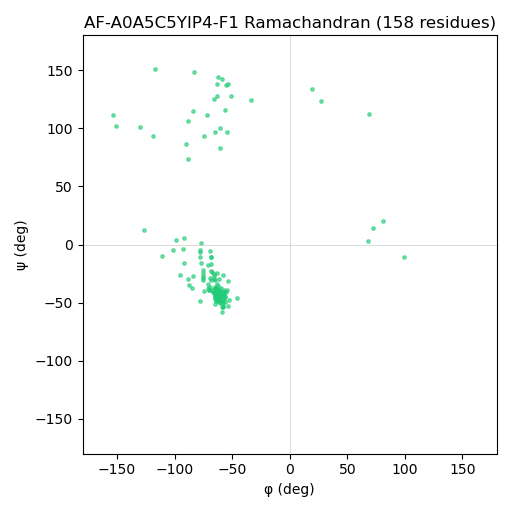OM 765 C CA . PRO A 1 98 ? 6.447 -7.768 -24.937 1.00 71.06 98 PRO A CA 1
ATOM 766 C C . PRO A 1 98 ? 7.199 -6.431 -24.958 1.00 71.06 98 PRO A C 1
ATOM 768 O O . PRO A 1 98 ? 8.360 -6.387 -24.570 1.00 71.06 98 PRO A O 1
ATOM 771 N N . VAL A 1 99 ? 6.530 -5.340 -25.348 1.00 72.81 99 VAL A N 1
ATOM 772 C CA . VAL A 1 99 ? 7.105 -3.984 -25.429 1.00 72.81 99 VAL A CA 1
ATOM 773 C C . VAL A 1 99 ? 7.414 -3.386 -24.050 1.00 72.81 99 VAL A C 1
ATOM 775 O O . VAL A 1 99 ? 8.335 -2.586 -23.925 1.00 72.81 99 VAL A O 1
ATOM 778 N N . VAL A 1 100 ? 6.670 -3.768 -23.007 1.00 69.81 100 VAL A N 1
ATOM 779 C CA . VAL A 1 100 ? 6.803 -3.191 -21.653 1.00 69.81 100 VAL A CA 1
ATOM 780 C C . VAL A 1 100 ? 7.382 -4.166 -20.627 1.00 69.81 100 VAL A C 1
ATOM 782 O O . VAL A 1 100 ? 7.760 -3.736 -19.538 1.00 69.81 100 VAL A O 1
ATOM 785 N N . ARG A 1 101 ? 7.520 -5.460 -20.956 1.00 74.19 101 ARG A N 1
ATOM 786 C CA . ARG A 1 101 ? 7.957 -6.494 -19.996 1.00 74.19 101 ARG A CA 1
ATOM 787 C C . ARG A 1 101 ? 9.285 -6.160 -19.295 1.00 74.19 101 ARG A C 1
ATOM 789 O O . ARG A 1 101 ? 9.423 -6.422 -18.104 1.00 74.19 101 ARG A O 1
ATOM 796 N N . GLU A 1 102 ? 10.245 -5.584 -20.025 1.00 72.62 102 GLU A N 1
ATOM 797 C CA . GLU A 1 102 ? 11.635 -5.417 -19.565 1.00 72.62 102 GLU A CA 1
ATOM 798 C C . GLU A 1 102 ? 11.774 -4.281 -18.543 1.00 72.62 102 GLU A C 1
ATOM 800 O O . GLU A 1 102 ? 12.580 -4.382 -17.623 1.00 72.62 102 GLU A O 1
ATOM 805 N N . GLY A 1 103 ? 10.931 -3.247 -18.634 1.00 72.62 103 GLY A N 1
ATOM 806 C CA . GLY A 1 103 ? 10.862 -2.168 -17.643 1.00 72.62 103 GLY A CA 1
ATOM 807 C C . GLY A 1 103 ? 9.905 -2.450 -16.481 1.00 72.62 103 GLY A C 1
ATOM 808 O O . GLY A 1 103 ? 10.141 -1.995 -15.364 1.00 72.62 103 GLY A O 1
ATOM 809 N N . VAL A 1 104 ? 8.836 -3.221 -16.709 1.00 79.44 104 VAL A N 1
ATOM 810 C CA . VAL A 1 104 ? 7.762 -3.451 -15.723 1.00 79.44 104 VAL A CA 1
ATOM 811 C C . VAL A 1 104 ? 8.212 -4.315 -14.543 1.00 79.44 104 VAL A C 1
ATOM 813 O O . VAL A 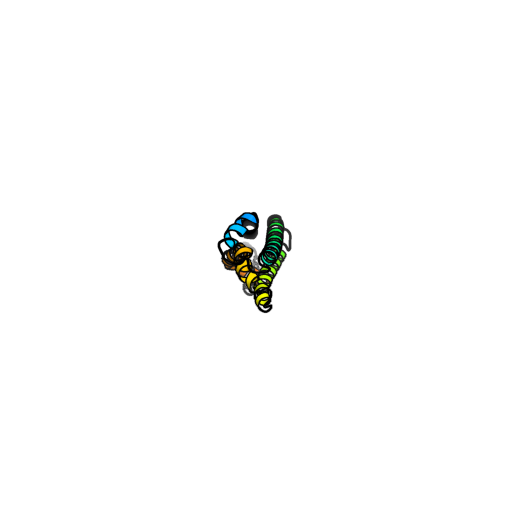1 104 ? 7.824 -4.031 -13.417 1.00 79.44 104 VAL A O 1
ATOM 816 N N . GLY A 1 105 ? 9.031 -5.348 -14.765 1.00 77.06 105 GLY A N 1
ATOM 817 C CA . GLY A 1 105 ? 9.533 -6.222 -13.692 1.00 77.06 105 GLY A CA 1
ATOM 818 C C . GLY A 1 105 ? 10.325 -5.485 -12.597 1.00 77.06 105 GLY A C 1
ATOM 819 O O . GLY A 1 105 ? 9.919 -5.520 -11.432 1.00 77.06 105 GLY A O 1
ATOM 820 N N . PRO A 1 106 ? 11.423 -4.782 -12.933 1.00 73.56 106 PRO A N 1
ATOM 821 C CA . PRO A 1 106 ? 12.178 -4.011 -11.947 1.00 73.56 106 PRO A CA 1
ATOM 822 C C . PRO A 1 106 ? 11.363 -2.843 -11.371 1.00 73.56 106 PRO A C 1
ATOM 824 O O . PRO A 1 106 ? 11.429 -2.597 -10.167 1.00 73.56 106 PRO A O 1
ATOM 827 N N . ALA A 1 107 ? 10.529 -2.175 -12.181 1.00 79.56 107 ALA A N 1
ATOM 828 C CA . ALA A 1 107 ? 9.637 -1.122 -11.690 1.00 79.56 107 ALA A CA 1
ATOM 829 C C . ALA A 1 107 ? 8.633 -1.655 -10.655 1.00 79.56 107 ALA A C 1
ATOM 831 O O . ALA A 1 107 ? 8.398 -1.000 -9.642 1.00 79.56 107 ALA A O 1
ATOM 832 N N . MET A 1 108 ? 8.097 -2.863 -10.861 1.00 81.31 108 MET A N 1
ATOM 833 C CA . MET A 1 108 ? 7.201 -3.520 -9.912 1.00 81.31 108 MET A CA 1
ATOM 834 C C . MET A 1 108 ? 7.896 -3.761 -8.573 1.00 81.31 108 MET A C 1
ATOM 836 O O . MET A 1 108 ? 7.313 -3.450 -7.536 1.00 81.31 108 MET A O 1
ATOM 840 N N . GLY A 1 109 ? 9.118 -4.299 -8.590 1.00 76.25 109 GLY A N 1
ATOM 841 C CA . GLY A 1 109 ? 9.870 -4.592 -7.370 1.00 76.25 109 GLY A CA 1
ATOM 842 C C . GLY A 1 109 ? 10.175 -3.338 -6.550 1.00 76.25 109 GLY A C 1
ATOM 843 O O . GLY A 1 109 ? 10.002 -3.344 -5.334 1.00 76.25 109 GLY A O 1
ATOM 844 N N . ILE A 1 110 ? 10.568 -2.252 -7.221 1.00 77.31 110 ILE A N 1
ATOM 845 C CA . ILE A 1 110 ? 10.940 -0.995 -6.561 1.00 77.31 110 ILE A CA 1
ATOM 846 C C . ILE A 1 110 ? 9.698 -0.216 -6.114 1.00 77.31 110 ILE A C 1
ATOM 848 O O . ILE A 1 110 ? 9.627 0.184 -4.963 1.00 77.31 110 ILE A O 1
ATOM 852 N N . ALA A 1 111 ? 8.689 -0.020 -6.966 1.00 79.06 111 ALA A N 1
ATOM 853 C CA . ALA A 1 111 ? 7.519 0.794 -6.611 1.00 79.06 111 ALA A CA 1
ATOM 854 C C . ALA A 1 111 ? 6.599 0.111 -5.578 1.00 79.06 111 ALA A C 1
ATOM 856 O O . ALA A 1 111 ? 6.002 0.770 -4.724 1.00 79.06 111 ALA A O 1
ATOM 857 N N . ASN A 1 112 ? 6.484 -1.223 -5.626 1.00 80.31 112 ASN A N 1
ATOM 858 C CA . ASN A 1 112 ? 5.556 -1.972 -4.769 1.00 80.31 112 ASN A CA 1
ATOM 859 C C . ASN A 1 112 ? 6.216 -2.592 -3.528 1.00 80.31 112 ASN A C 1
ATOM 861 O O . ASN A 1 112 ? 5.530 -3.273 -2.764 1.00 80.31 112 ASN A O 1
ATOM 865 N N . GLY A 1 113 ? 7.510 -2.350 -3.282 1.00 75.44 113 GLY A N 1
ATOM 866 C CA . GLY A 1 113 ? 8.213 -2.884 -2.108 1.00 75.44 113 GLY A CA 1
ATOM 867 C C . GLY A 1 113 ? 7.532 -2.521 -0.780 1.00 75.44 113 GLY A C 1
ATOM 868 O O . GLY A 1 113 ? 7.353 -3.380 0.086 1.00 75.44 113 GLY A O 1
ATOM 869 N N . GLY A 1 114 ? 7.051 -1.278 -0.653 1.00 70.19 114 GLY A N 1
ATOM 870 C CA . GLY A 1 114 ? 6.281 -0.823 0.513 1.00 70.19 114 GLY A CA 1
ATOM 871 C C . GLY A 1 114 ? 4.926 -1.529 0.676 1.00 70.19 114 GLY A C 1
ATOM 872 O O . GLY A 1 114 ? 4.566 -1.929 1.783 1.00 70.19 114 GLY A O 1
ATOM 873 N N . LEU A 1 115 ? 4.218 -1.762 -0.433 1.00 70.12 115 LEU A N 1
ATOM 874 C CA . LEU A 1 115 ? 2.937 -2.477 -0.467 1.00 70.12 115 LEU A CA 1
ATOM 875 C C . LEU A 1 115 ? 3.100 -3.941 -0.047 1.00 70.12 115 LEU A C 1
ATOM 877 O O . LEU A 1 115 ? 2.282 -4.471 0.700 1.00 70.12 115 LEU A O 1
ATOM 881 N N . MET A 1 116 ? 4.180 -4.596 -0.480 1.00 69.19 116 MET A N 1
ATOM 882 C CA . MET A 1 116 ? 4.443 -5.998 -0.152 1.00 69.19 116 MET A CA 1
ATOM 883 C C . MET A 1 116 ? 4.715 -6.195 1.348 1.00 69.19 116 MET A C 1
ATOM 885 O O . MET A 1 116 ? 4.192 -7.130 1.959 1.00 69.19 116 MET A O 1
ATOM 889 N N . ALA A 1 117 ? 5.469 -5.281 1.969 1.00 68.31 117 ALA A N 1
ATOM 890 C CA . ALA A 1 117 ? 5.685 -5.281 3.416 1.00 68.31 117 ALA A CA 1
ATOM 891 C C . ALA A 1 117 ? 4.372 -5.045 4.184 1.00 68.31 117 ALA A C 1
ATOM 893 O O . ALA A 1 117 ? 4.084 -5.736 5.163 1.00 68.31 117 ALA A O 1
ATOM 894 N N . GLN A 1 118 ? 3.538 -4.121 3.700 1.00 69.69 118 GLN A N 1
ATOM 895 C CA . GLN A 1 118 ? 2.212 -3.860 4.256 1.00 69.69 118 GLN A CA 1
ATOM 896 C C . GLN A 1 118 ? 1.285 -5.080 4.149 1.00 69.69 118 GLN A C 1
ATOM 898 O O . GLN A 1 118 ? 0.583 -5.399 5.109 1.00 69.69 118 GLN A O 1
ATOM 903 N N . PHE A 1 119 ? 1.324 -5.819 3.039 1.00 71.50 119 PHE A N 1
ATOM 904 C CA . PHE A 1 119 ? 0.554 -7.051 2.880 1.00 71.50 119 PHE A CA 1
ATOM 905 C C . PHE A 1 119 ? 0.958 -8.135 3.876 1.00 71.50 119 PHE A C 1
ATOM 907 O O . PH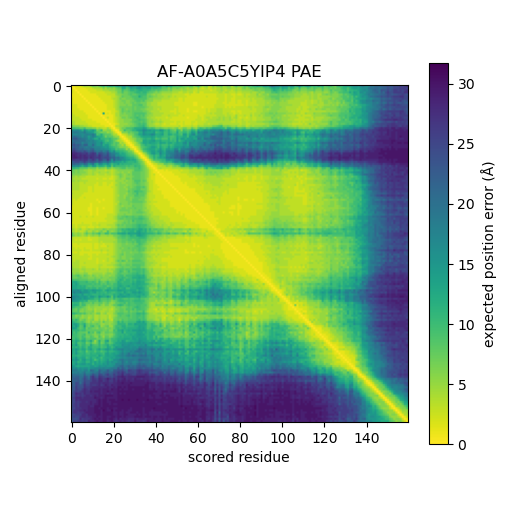E A 1 119 ? 0.090 -8.702 4.537 1.00 71.5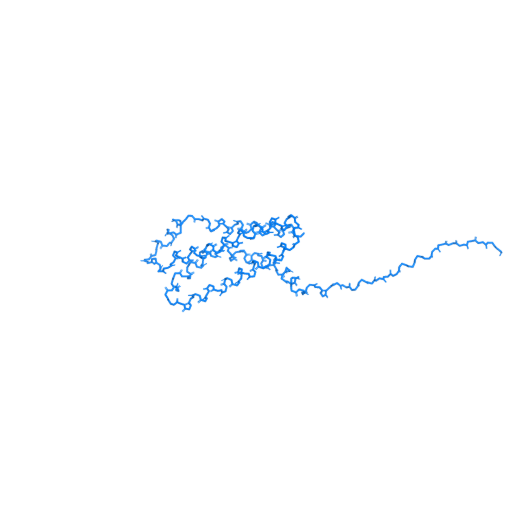0 119 PHE A O 1
ATOM 914 N N . LEU A 1 120 ? 2.257 -8.403 4.019 1.00 70.31 120 LEU A N 1
ATOM 915 C CA . LEU A 1 120 ? 2.754 -9.454 4.911 1.00 70.31 120 LEU A CA 1
ATOM 916 C C . LEU A 1 120 ? 2.483 -9.146 6.387 1.00 70.31 120 LEU A C 1
ATOM 918 O O . LEU A 1 120 ? 2.061 -10.029 7.131 1.00 70.31 120 LEU A O 1
ATOM 922 N N . ILE A 1 121 ? 2.676 -7.892 6.806 1.00 69.06 121 ILE A N 1
ATOM 923 C CA . ILE A 1 121 ? 2.467 -7.478 8.200 1.00 69.06 121 ILE A CA 1
ATOM 924 C C . ILE A 1 121 ? 0.981 -7.511 8.571 1.00 69.06 121 ILE A C 1
ATOM 926 O O . ILE A 1 121 ? 0.631 -7.874 9.694 1.00 69.06 121 ILE A O 1
ATOM 930 N N . PHE A 1 122 ? 0.092 -7.154 7.643 1.00 66.00 122 PHE A N 1
ATOM 931 C CA . PHE A 1 122 ? -1.327 -7.033 7.955 1.00 66.00 122 PHE A CA 1
ATOM 932 C C . PHE A 1 122 ? -2.197 -8.206 7.522 1.00 66.00 122 PHE A C 1
ATOM 934 O O . PHE A 1 122 ? -3.372 -8.225 7.880 1.00 66.00 122 PHE A O 1
ATOM 941 N N . LEU A 1 123 ? -1.672 -9.210 6.823 1.00 66.94 123 LEU A N 1
ATOM 942 C CA . LEU A 1 123 ? -2.399 -10.455 6.566 1.00 66.94 123 LEU A CA 1
ATOM 943 C C . LEU A 1 123 ? -3.102 -11.016 7.827 1.00 66.94 123 LEU A C 1
ATOM 945 O O . LEU A 1 123 ? -4.305 -11.282 7.748 1.00 66.94 123 LEU A O 1
ATOM 949 N N . PRO A 1 124 ? -2.456 -11.092 9.013 1.00 64.00 124 PRO A N 1
ATOM 950 C CA . PRO A 1 124 ? -3.146 -11.497 10.243 1.00 64.00 124 PRO A CA 1
ATOM 951 C C . PRO A 1 124 ? -4.179 -10.477 10.755 1.00 64.00 124 PRO A C 1
ATOM 953 O O . PRO A 1 124 ? -5.096 -10.850 11.483 1.00 64.00 124 PRO A O 1
ATOM 956 N N . LEU A 1 125 ? -4.063 -9.199 10.383 1.00 64.75 125 LEU A N 1
ATOM 957 C CA . LEU A 1 125 ? -4.946 -8.119 10.832 1.00 64.75 125 LEU A CA 1
ATOM 958 C C . LEU A 1 125 ? -6.196 -7.957 9.944 1.00 64.75 125 LEU A C 1
ATOM 960 O O . LEU A 1 125 ? -7.272 -7.654 10.461 1.00 64.75 125 LEU A O 1
ATOM 964 N N . TRP A 1 126 ? -6.090 -8.177 8.626 1.00 66.50 126 TRP A N 1
ATOM 965 C CA . TRP A 1 126 ? -7.238 -8.130 7.712 1.00 66.50 126 TRP A CA 1
ATOM 966 C C . TRP A 1 126 ? -8.010 -9.438 7.653 1.00 66.50 126 TRP A C 1
ATOM 968 O O . TRP A 1 126 ? -9.196 -9.389 7.350 1.00 66.50 126 TRP A O 1
ATOM 978 N N . ALA A 1 127 ? -7.386 -10.594 7.914 1.00 66.00 127 ALA A N 1
ATOM 979 C CA . ALA A 1 127 ? -8.080 -11.881 7.845 1.00 66.00 127 ALA A CA 1
ATOM 980 C C . ALA A 1 127 ? -9.370 -11.887 8.699 1.00 66.00 127 ALA A C 1
ATOM 982 O O . ALA A 1 127 ? -10.433 -12.166 8.143 1.00 66.00 127 ALA A O 1
ATOM 983 N N . PRO A 1 128 ? -9.371 -11.438 9.973 1.00 65.56 128 PRO A N 1
ATOM 984 C CA . PRO A 1 128 ? -10.603 -11.315 10.756 1.00 65.56 128 PRO A CA 1
ATOM 985 C C . PRO A 1 128 ? -11.612 -10.311 10.179 1.00 65.56 128 PRO A C 1
ATOM 987 O O . PRO A 1 128 ? -12.821 -10.517 10.279 1.00 65.56 128 PRO A O 1
ATOM 990 N N . LEU A 1 129 ? -11.137 -9.222 9.564 1.00 64.44 129 LEU A N 1
ATOM 991 C CA . LEU A 1 129 ? -11.990 -8.216 8.923 1.00 64.44 129 LEU A CA 1
ATOM 992 C C . LEU A 1 129 ? -12.636 -8.747 7.640 1.00 64.44 129 LEU A C 1
ATOM 994 O O . LEU A 1 129 ? -13.797 -8.438 7.396 1.00 64.44 129 LEU A O 1
ATOM 998 N N . LEU A 1 130 ? -11.923 -9.561 6.857 1.00 64.81 130 LEU A N 1
ATOM 999 C CA . LEU A 1 130 ? -12.457 -10.277 5.699 1.00 64.81 130 LEU A CA 1
ATOM 1000 C C . LEU A 1 130 ? -13.502 -11.290 6.156 1.00 64.81 130 LEU A C 1
ATOM 1002 O O . LEU A 1 130 ? -14.630 -11.241 5.679 1.00 64.81 130 LEU A O 1
ATOM 1006 N N . PHE A 1 131 ? -13.182 -12.135 7.138 1.00 67.25 131 PHE A N 1
ATOM 1007 C CA . PHE A 1 131 ? -14.140 -13.099 7.679 1.00 67.25 131 PHE A CA 1
ATOM 1008 C C . PHE A 1 131 ? -15.403 -12.414 8.216 1.00 67.25 131 PHE A C 1
ATOM 1010 O O . PHE A 1 131 ? -16.509 -12.872 7.948 1.00 67.25 131 PHE A O 1
ATOM 1017 N N . ARG A 1 132 ? -15.272 -11.274 8.903 1.00 65.38 132 ARG A N 1
ATOM 1018 C CA . ARG A 1 132 ? -16.428 -10.492 9.362 1.00 65.38 132 ARG A CA 1
ATOM 1019 C C . ARG A 1 132 ? -17.181 -9.811 8.216 1.00 65.38 132 ARG A C 1
ATOM 1021 O O . ARG A 1 132 ? -18.403 -9.765 8.242 1.00 65.38 132 ARG A O 1
ATOM 1028 N N . ALA A 1 133 ? -16.484 -9.283 7.211 1.00 63.34 133 ALA A N 1
ATOM 1029 C CA . ALA A 1 133 ? -17.107 -8.640 6.053 1.00 63.34 133 ALA A CA 1
ATOM 1030 C C . ALA A 1 133 ? -17.860 -9.635 5.153 1.00 63.34 133 ALA A C 1
ATOM 1032 O O . ALA A 1 133 ? -18.858 -9.257 4.546 1.00 63.34 133 ALA A O 1
ATOM 1033 N N . PHE A 1 134 ? -17.406 -10.889 5.097 1.00 67.56 134 PHE A N 1
ATOM 1034 C CA . PHE A 1 134 ? -18.057 -11.989 4.381 1.00 67.56 134 PHE A CA 1
ATOM 1035 C C . PHE A 1 134 ? -19.042 -12.794 5.250 1.00 67.56 134 PHE A C 1
ATOM 1037 O O . PHE A 1 134 ? -19.570 -13.796 4.781 1.00 67.56 134 PHE A O 1
ATOM 1044 N N . GLY A 1 135 ? -19.307 -12.377 6.497 1.00 58.47 135 GLY A N 1
ATOM 1045 C CA . GLY A 1 135 ? -20.289 -13.031 7.376 1.00 58.47 135 GLY A CA 1
ATOM 1046 C C . GLY A 1 135 ? -19.865 -14.402 7.922 1.00 58.47 135 GLY A C 1
ATOM 1047 O O . GLY A 1 135 ? -20.686 -15.131 8.463 1.00 58.47 135 GLY A O 1
ATOM 1048 N N . LEU A 1 136 ? -18.584 -14.765 7.820 1.00 57.44 136 LEU A N 1
ATOM 1049 C CA . LEU A 1 136 ? -18.041 -16.040 8.308 1.00 57.44 136 LEU A CA 1
ATOM 1050 C C . LEU A 1 136 ? -17.822 -16.063 9.834 1.00 57.44 136 LEU A C 1
ATOM 1052 O O . LEU A 1 136 ? -17.575 -17.127 10.391 1.00 57.44 136 LEU A O 1
ATOM 1056 N N . TYR A 1 137 ? -17.917 -14.913 10.516 1.00 53.97 137 TYR A N 1
ATOM 1057 C CA . TYR A 1 137 ? -17.787 -14.808 11.981 1.00 53.97 137 TYR A CA 1
ATOM 1058 C C . TYR A 1 137 ? -19.114 -14.916 12.749 1.00 53.97 137 TYR A C 1
ATOM 1060 O O . TYR A 1 137 ? -19.086 -15.150 13.955 1.00 53.97 137 TYR A O 1
ATOM 1068 N N . ASP A 1 138 ? -20.264 -14.766 12.087 1.00 54.66 138 ASP A N 1
ATOM 1069 C CA . ASP A 1 138 ? -21.567 -14.740 12.772 1.00 54.66 138 ASP A CA 1
ATOM 1070 C C . ASP A 1 138 ? -22.064 -16.144 13.173 1.00 54.66 138 ASP A C 1
ATOM 1072 O O . ASP A 1 138 ? -23.053 -16.280 13.887 1.00 54.66 138 ASP A O 1
ATOM 1076 N N . ALA A 1 139 ? -21.346 -17.207 12.795 1.00 51.12 139 ALA A N 1
ATOM 1077 C CA . ALA A 1 139 ? -21.720 -18.593 13.087 1.00 51.12 139 ALA A CA 1
ATOM 1078 C C . ALA A 1 139 ? -21.445 -19.050 14.536 1.00 51.12 139 ALA A C 1
ATOM 1080 O O . ALA A 1 139 ? -21.673 -20.216 14.853 1.00 51.12 139 ALA A O 1
ATOM 1081 N N . GLN A 1 140 ? -20.932 -18.176 15.412 1.00 47.81 140 GLN A N 1
ATOM 1082 C CA . GLN A 1 140 ? -20.422 -18.588 16.726 1.00 47.81 140 GLN A CA 1
ATOM 1083 C C . GLN A 1 140 ? -20.996 -17.843 17.936 1.00 47.81 140 GLN A C 1
ATOM 1085 O O . GLN A 1 140 ? -20.468 -18.016 19.033 1.00 47.81 140 GLN A O 1
ATOM 1090 N N . GLN A 1 141 ? -22.072 -17.057 17.799 1.00 48.12 141 GLN A N 1
ATOM 1091 C CA . GLN A 1 141 ? -22.830 -16.669 18.993 1.00 48.12 141 GLN A CA 1
ATOM 1092 C C . GLN A 1 141 ? -23.584 -17.906 19.502 1.00 48.12 141 GLN A C 1
ATOM 1094 O O . GLN A 1 141 ? -24.492 -18.370 18.809 1.00 48.12 141 GLN A O 1
ATOM 1099 N N . PRO A 1 142 ? -23.230 -18.476 20.674 1.00 46.94 142 PRO A N 1
ATOM 1100 C CA . PRO A 1 142 ? -24.089 -19.476 21.282 1.00 46.94 142 PRO A CA 1
ATOM 1101 C C . PRO A 1 142 ? -25.459 -18.827 21.532 1.00 46.94 142 PRO A C 1
ATOM 1103 O O . PRO A 1 142 ? -25.504 -17.633 21.861 1.00 46.94 142 PRO A O 1
ATOM 1106 N N . PRO A 1 143 ? -26.565 -19.568 21.351 1.00 49.38 143 PRO A N 1
ATOM 1107 C CA . PRO A 1 143 ? -27.890 -19.050 21.651 1.00 49.38 143 PRO A CA 1
ATOM 1108 C C . PRO A 1 143 ? -27.883 -18.476 23.070 1.00 49.38 143 PRO A C 1
ATOM 1110 O O . PRO A 1 143 ? -27.418 -19.126 24.007 1.00 49.38 143 PRO A O 1
ATOM 1113 N N . GLN A 1 144 ? -28.338 -17.229 23.204 1.00 52.31 144 GLN A N 1
ATOM 1114 C CA . GLN A 1 144 ? -28.636 -16.632 24.500 1.00 52.31 144 GLN A CA 1
ATOM 1115 C C . GLN A 1 144 ? -29.732 -17.502 25.108 1.00 52.31 144 GLN A C 1
ATOM 1117 O O . GLN A 1 144 ? -30.887 -17.429 24.694 1.00 52.31 144 GLN A O 1
ATOM 1122 N N . THR A 1 145 ? -29.363 -18.393 26.022 1.00 52.31 145 THR A N 1
ATOM 1123 C CA . THR A 1 14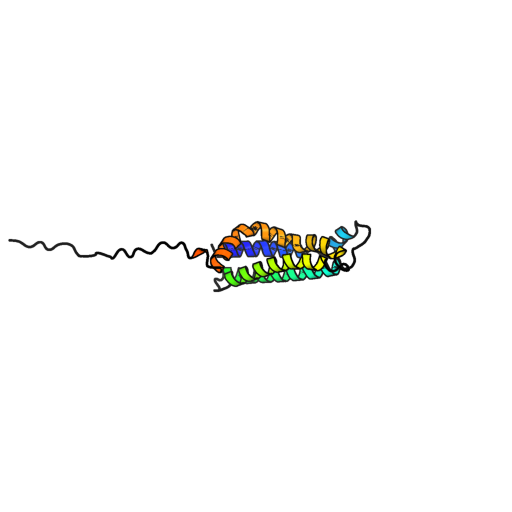5 ? -30.337 -19.063 26.869 1.00 52.31 145 THR A CA 1
ATOM 1124 C C . THR A 1 145 ? -30.948 -17.969 27.733 1.00 52.31 145 THR A C 1
ATOM 1126 O O . THR A 1 145 ? -30.348 -17.543 28.717 1.00 52.31 145 THR A O 1
ATOM 1129 N N . GLU A 1 146 ? -32.107 -17.460 27.322 1.00 55.41 146 GLU A N 1
ATOM 1130 C CA . GLU A 1 146 ? -33.017 -16.716 28.184 1.00 55.41 146 GLU A CA 1
ATOM 1131 C C . GLU A 1 146 ? -33.431 -17.661 29.320 1.00 55.41 146 GLU A C 1
ATOM 1133 O O . GLU A 1 146 ? -34.447 -18.350 29.253 1.00 55.41 146 GLU A O 1
ATOM 1138 N N . SER A 1 147 ? -32.603 -17.774 30.361 1.00 56.00 147 SER A N 1
ATOM 1139 C CA . SER A 1 147 ? -33.054 -18.332 31.627 1.00 56.00 147 SER A CA 1
ATOM 1140 C C . SER A 1 147 ? -33.912 -17.260 32.274 1.00 56.00 147 SER A C 1
ATOM 1142 O O . SER A 1 147 ? -33.397 -16.330 32.898 1.00 56.00 147 SER A O 1
ATOM 1144 N N . HIS A 1 148 ? -35.210 -17.384 32.012 1.00 55.78 148 HIS A N 1
ATOM 1145 C CA . HIS A 1 148 ? -36.285 -16.697 32.694 1.00 55.78 148 HIS A CA 1
ATOM 1146 C C . HIS A 1 148 ? -35.955 -16.486 34.173 1.00 55.78 148 HIS A C 1
ATOM 1148 O O . HIS A 1 148 ? -35.653 -17.411 34.924 1.00 55.78 148 HIS A O 1
ATOM 1154 N N . GLU A 1 149 ? -36.021 -15.219 34.533 1.00 54.97 149 GLU A N 1
ATOM 1155 C CA . GLU A 1 149 ? -36.116 -14.675 35.869 1.00 54.97 149 GLU A CA 1
ATOM 1156 C C . GLU A 1 149 ? -37.320 -15.302 36.594 1.00 54.97 149 GLU A C 1
ATOM 1158 O O . GLU A 1 149 ? -38.459 -14.883 36.409 1.00 54.97 149 GLU A O 1
ATOM 1163 N N . GLU A 1 150 ? -37.080 -16.336 37.401 1.00 54.97 150 GLU A N 1
ATOM 1164 C CA . GLU A 1 150 ? -38.039 -16.820 38.398 1.00 54.97 150 GLU A CA 1
ATOM 1165 C C . GLU A 1 150 ? -37.801 -16.030 39.694 1.00 54.97 150 GLU A C 1
ATOM 1167 O O . GLU A 1 150 ? -37.190 -16.491 40.658 1.00 54.97 150 GLU A O 1
ATOM 1172 N N . THR A 1 151 ? -38.221 -14.764 39.679 1.00 55.75 151 THR A N 1
ATOM 1173 C CA . THR A 1 151 ? -38.363 -13.956 40.891 1.00 55.75 151 THR A CA 1
ATOM 1174 C C . THR A 1 151 ? -39.785 -14.156 41.410 1.00 55.75 151 THR A C 1
ATOM 1176 O O . THR A 1 151 ? -40.668 -13.364 41.096 1.00 55.75 151 THR A O 1
ATOM 1179 N N . GLU A 1 152 ? -40.024 -15.194 42.217 1.00 53.53 152 GLU A N 1
ATOM 1180 C CA . GLU A 1 152 ? -41.232 -15.267 43.051 1.00 53.53 152 GLU A CA 1
ATOM 1181 C C . GLU A 1 152 ? -40.867 -15.313 44.547 1.00 53.53 152 GLU A C 1
ATOM 1183 O O . GLU A 1 152 ? -40.511 -16.334 45.124 1.00 53.53 152 GLU A O 1
ATOM 1188 N N . SER A 1 153 ? -40.863 -14.093 45.092 1.00 57.19 153 SER A N 1
ATOM 1189 C CA . SER A 1 153 ? -41.068 -13.584 46.457 1.00 57.19 153 SER A CA 1
ATOM 1190 C C . SER A 1 153 ? -40.937 -14.496 47.702 1.00 57.19 153 SER A C 1
ATOM 1192 O O . SER A 1 153 ? -41.589 -15.534 47.801 1.00 57.19 153 SER A O 1
ATOM 1194 N N . PRO A 1 154 ? -40.231 -14.031 48.758 1.00 57.75 154 PRO A N 1
ATOM 1195 C CA . PRO A 1 154 ? -40.187 -14.681 50.062 1.00 57.75 154 PRO A CA 1
ATOM 1196 C C . PRO A 1 154 ? -41.386 -14.323 50.965 1.00 57.75 154 PRO A C 1
ATOM 1198 O O . PRO A 1 154 ? -41.836 -13.182 50.996 1.00 57.75 154 PRO A O 1
ATOM 1201 N N . ALA A 1 155 ? -41.756 -15.302 51.798 1.00 53.78 155 ALA A N 1
ATOM 1202 C CA . ALA A 1 155 ? -42.403 -15.199 53.113 1.00 53.78 155 ALA A CA 1
ATOM 1203 C C . ALA A 1 155 ? -43.864 -14.708 53.205 1.00 53.78 155 ALA A C 1
ATOM 1205 O O . ALA A 1 155 ? -44.145 -13.516 53.151 1.00 53.78 155 ALA A O 1
ATOM 1206 N N . GLU A 1 156 ? -44.754 -15.625 53.605 1.00 56.59 156 GLU A N 1
ATOM 1207 C CA . GLU A 1 156 ? -45.881 -15.281 54.476 1.00 56.59 156 GLU A CA 1
ATOM 1208 C C . GLU A 1 156 ? -45.937 -16.256 55.664 1.00 56.59 156 GLU A C 1
ATOM 1210 O O . GLU A 1 156 ? -46.338 -17.415 55.567 1.00 56.59 156 GLU A O 1
ATOM 1215 N N . THR A 1 157 ? -45.441 -15.765 56.798 1.00 57.75 157 THR A N 1
ATOM 1216 C CA . THR A 1 157 ? -45.596 -16.340 58.132 1.00 57.75 157 THR A CA 1
ATOM 1217 C C . THR A 1 157 ? -46.938 -15.866 58.685 1.00 57.75 157 THR A C 1
ATOM 1219 O O . THR A 1 157 ? -47.076 -14.677 58.959 1.00 57.75 157 THR A O 1
ATOM 1222 N N . ALA A 1 158 ? -47.899 -16.761 58.921 1.00 57.94 158 ALA A N 1
ATOM 1223 C CA . ALA A 1 158 ? -49.065 -16.459 59.755 1.00 57.94 158 ALA A CA 1
ATOM 1224 C C . ALA A 1 158 ? -49.611 -17.724 60.443 1.00 57.94 158 ALA A C 1
ATOM 1226 O O . ALA A 1 158 ? -50.268 -18.554 59.829 1.00 57.94 158 ALA A O 1
ATOM 1227 N N . THR A 1 159 ? -49.271 -17.847 61.730 1.00 60.44 159 THR A N 1
ATOM 1228 C CA . THR A 1 159 ? -50.112 -18.287 62.864 1.00 60.44 159 THR A CA 1
ATOM 1229 C C . THR A 1 159 ? -51.303 -19.226 62.621 1.00 60.44 159 THR A C 1
ATOM 1231 O O . THR A 1 159 ? -52.286 -18.842 61.988 1.00 60.44 159 THR A O 1
ATOM 1234 N N . GLY A 1 160 ? -51.273 -20.366 63.322 1.00 50.28 160 GLY A N 1
ATOM 1235 C CA . GLY A 1 160 ? -52.405 -21.249 63.616 1.00 50.28 160 GLY A CA 1
ATOM 1236 C C . GLY A 1 160 ? -51.961 -22.448 64.435 1.00 50.28 160 GLY A C 1
ATOM 1237 O O . GLY A 1 160 ? -51.679 -23.485 63.803 1.00 50.28 160 GLY A O 1
#

Sequence (160 aa):
MARCIAVCVFITAGFGLFYNLPPPDSLLSVSEGGPIDPPYFRFAYFLMAAICVCFYCALIYQSTCLWKGFPGAARAITRIFVAEVAYFFLIPMLWIVPVVREGVGPAMGIANGGLMAQFLIFLPLWAPLLFRAFGLYDAQQPPQTESHEETESPAETATG